Protein AF-A0A7C1G9Q5-F1 (afdb_monomer_lite)

Foldseek 3Di:
DWFQDLVGTDDDQVVVQVCCCVPVVDGDDLVNLQVVPKQQLVVVLVVLVVVCVVLVVPPPRDPVSVVVSVSSNVSSVVCCVVPNRIHGSVVRPPD

Structure (mmCIF, N/CA/C/O backbone):
data_AF-A0A7C1G9Q5-F1
#
_entry.id   AF-A0A7C1G9Q5-F1
#
loop_
_atom_site.group_PDB
_atom_site.id
_atom_site.type_symbol
_atom_site.label_atom_id
_atom_site.label_alt_id
_atom_site.label_comp_id
_atom_site.label_asym_id
_atom_site.label_entity_id
_atom_site.label_seq_id
_atom_site.pdbx_PDB_ins_code
_atom_site.Cartn_x
_atom_site.Cartn_y
_atom_site.Cartn_z
_atom_site.occupancy
_atom_site.B_iso_or_equiv
_atom_site.auth_seq_id
_atom_site.auth_comp_id
_atom_site.auth_asym_id
_atom_site.auth_atom_id
_atom_site.pdbx_PDB_model_num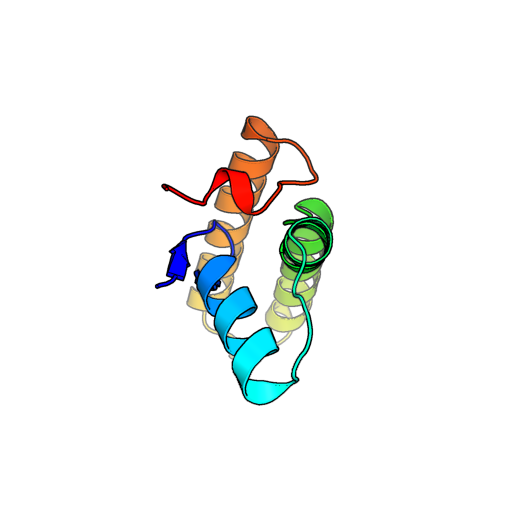
ATOM 1 N N . GLN A 1 1 ? -19.339 3.844 -0.264 1.00 74.62 1 GLN A N 1
ATOM 2 C CA . GLN A 1 1 ? -18.411 4.872 -0.804 1.00 74.62 1 GLN A CA 1
ATOM 3 C C . GLN A 1 1 ? -16.993 4.298 -0.791 1.00 74.62 1 GLN A C 1
ATOM 5 O O . GLN A 1 1 ? -16.782 3.272 -0.164 1.00 74.62 1 GLN A O 1
ATOM 10 N N . ALA A 1 2 ? -16.022 4.887 -1.494 1.00 88.81 2 ALA A N 1
ATOM 11 C CA . ALA A 1 2 ? -14.655 4.354 -1.520 1.00 88.81 2 ALA A CA 1
ATOM 12 C C . ALA A 1 2 ? -13.625 5.440 -1.204 1.00 88.81 2 ALA A C 1
ATOM 14 O O . ALA A 1 2 ? -13.770 6.581 -1.639 1.00 88.81 2 ALA A O 1
ATOM 15 N N . ILE A 1 3 ? -12.584 5.063 -0.466 1.00 92.25 3 ILE A N 1
ATOM 16 C CA . ILE A 1 3 ? -11.449 5.917 -0.127 1.00 92.25 3 ILE A CA 1
ATOM 17 C C . ILE A 1 3 ? -10.380 5.717 -1.195 1.00 92.25 3 ILE A C 1
ATOM 19 O O . ILE A 1 3 ? -9.933 4.593 -1.437 1.00 92.25 3 ILE A O 1
ATOM 23 N N . GLU A 1 4 ? -9.970 6.803 -1.844 1.00 92.56 4 GLU A N 1
ATOM 24 C CA . GLU A 1 4 ? -8.845 6.782 -2.775 1.00 92.56 4 GLU A CA 1
ATOM 25 C C . GLU A 1 4 ? -7.523 6.747 -2.005 1.00 92.56 4 GLU A C 1
ATOM 27 O O . GLU A 1 4 ? -7.266 7.586 -1.142 1.00 92.56 4 GLU A O 1
ATOM 32 N N . THR A 1 5 ? -6.657 5.795 -2.344 1.00 92.19 5 THR A N 1
ATOM 33 C CA . THR A 1 5 ? -5.302 5.690 -1.797 1.00 92.19 5 THR A CA 1
ATOM 34 C C . THR A 1 5 ? -4.271 5.629 -2.929 1.00 92.19 5 THR A C 1
ATOM 36 O O . THR A 1 5 ? -4.613 5.295 -4.068 1.00 92.19 5 THR A O 1
ATOM 39 N N . PRO A 1 6 ? -2.973 5.844 -2.644 1.00 89.31 6 PRO A N 1
ATOM 40 C CA . PRO A 1 6 ? -1.911 5.712 -3.648 1.00 89.31 6 PRO A CA 1
ATOM 41 C C . PRO A 1 6 ? -1.795 4.327 -4.311 1.00 89.31 6 PRO A C 1
ATOM 43 O O . PRO A 1 6 ? -1.141 4.203 -5.352 1.00 89.31 6 PRO A O 1
ATOM 46 N N . VAL A 1 7 ? -2.417 3.296 -3.723 1.00 90.00 7 VAL A N 1
ATOM 47 C CA . VAL A 1 7 ? -2.433 1.908 -4.221 1.00 90.00 7 VAL A CA 1
ATOM 48 C C . VAL A 1 7 ? -3.801 1.468 -4.758 1.00 90.00 7 VAL A C 1
ATOM 50 O O . VAL A 1 7 ? -3.977 0.293 -5.071 1.00 90.00 7 VAL A O 1
ATOM 53 N N . GLY A 1 8 ? -4.754 2.394 -4.903 1.00 91.12 8 GLY A N 1
ATOM 54 C CA . GLY A 1 8 ? -6.106 2.128 -5.400 1.00 91.12 8 GLY A CA 1
ATOM 55 C C . GLY A 1 8 ? -7.191 2.468 -4.381 1.00 91.12 8 GLY A C 1
ATOM 56 O O . GLY A 1 8 ? -6.935 3.134 -3.379 1.00 91.12 8 GLY A O 1
ATOM 57 N N . TYR A 1 9 ? -8.413 2.018 -4.645 1.00 94.62 9 TYR A N 1
ATOM 58 C CA . TYR A 1 9 ? -9.559 2.285 -3.780 1.00 94.62 9 TYR A CA 1
ATOM 59 C C . TYR A 1 9 ? -9.709 1.221 -2.692 1.00 94.62 9 TYR A C 1
ATOM 61 O O . TYR A 1 9 ? -9.577 0.027 -2.964 1.00 94.62 9 TYR A O 1
ATOM 69 N N . ILE A 1 10 ? -10.028 1.656 -1.475 1.00 94.62 10 ILE A N 1
ATOM 70 C CA . ILE A 1 10 ? -10.398 0.787 -0.351 1.00 94.62 10 ILE A CA 1
ATOM 71 C C . ILE A 1 10 ? -11.816 1.143 0.134 1.00 94.62 10 ILE A C 1
ATOM 73 O O . ILE A 1 10 ? -12.241 2.289 -0.036 1.00 94.62 10 ILE A O 1
ATOM 77 N N . PRO A 1 11 ? -12.582 0.190 0.694 1.00 94.06 11 PRO A N 1
ATOM 78 C CA . PRO A 1 11 ? -13.879 0.490 1.304 1.00 94.06 11 PRO A CA 1
ATOM 79 C C . PRO A 1 11 ? -13.711 1.389 2.535 1.00 94.06 11 PRO A C 1
ATOM 81 O O . PRO A 1 11 ? -12.665 1.352 3.178 1.00 94.06 11 PRO A O 1
ATOM 84 N N . THR A 1 12 ? -14.742 2.159 2.883 1.00 94.06 12 THR A N 1
ATOM 85 C CA . THR A 1 12 ? -14.778 2.895 4.158 1.00 94.06 12 THR A CA 1
ATOM 86 C C . THR A 1 12 ? -14.951 1.933 5.337 1.00 94.06 12 THR A C 1
ATOM 88 O O . THR A 1 12 ? -15.428 0.801 5.182 1.00 94.06 12 THR A O 1
ATOM 91 N N . TYR A 1 13 ? -14.588 2.390 6.538 1.00 95.06 13 TYR A N 1
ATOM 92 C CA . TYR A 1 13 ? -14.826 1.624 7.761 1.00 95.06 13 TYR A CA 1
ATOM 93 C C . TYR A 1 13 ? -16.320 1.347 7.970 1.00 95.06 13 TYR A C 1
ATOM 95 O O . TYR A 1 13 ? -16.699 0.224 8.299 1.00 95.06 13 TYR A O 1
ATOM 103 N N . GLU A 1 14 ? -17.181 2.338 7.740 1.00 93.56 14 GLU A N 1
ATOM 104 C CA . GLU A 1 14 ? -18.618 2.211 7.977 1.00 93.56 14 GLU A CA 1
ATOM 105 C C . GLU A 1 14 ? -19.286 1.240 7.015 1.00 93.56 14 GLU A C 1
ATOM 107 O O . GLU A 1 14 ? -20.105 0.441 7.468 1.00 93.56 14 GLU A O 1
ATOM 112 N N . ASP A 1 15 ? -18.888 1.236 5.738 1.00 93.81 15 ASP A N 1
ATOM 113 C CA . ASP A 1 15 ? -19.405 0.272 4.764 1.00 93.81 15 ASP A CA 1
ATOM 114 C C . ASP A 1 15 ? -19.098 -1.159 5.236 1.00 93.81 15 ASP A C 1
ATOM 116 O O . ASP A 1 15 ? -19.965 -2.035 5.226 1.00 93.81 15 ASP A O 1
ATOM 120 N N . LEU A 1 16 ? -17.875 -1.405 5.719 1.00 94.19 16 LEU A N 1
ATOM 121 C CA . LEU A 1 16 ? -17.501 -2.716 6.249 1.00 94.19 16 LEU A CA 1
ATOM 122 C C . LEU A 1 16 ? -18.211 -3.041 7.559 1.00 94.19 16 LEU A C 1
ATOM 124 O O . LEU A 1 16 ? -18.655 -4.174 7.736 1.00 94.19 16 LEU A O 1
ATOM 128 N N . ARG A 1 17 ? -18.360 -2.069 8.459 1.00 95.50 17 ARG A N 1
ATOM 129 C CA . ARG A 1 17 ? -19.075 -2.256 9.723 1.00 95.50 17 ARG A CA 1
ATOM 130 C C . ARG A 1 17 ? -20.519 -2.680 9.494 1.00 95.50 17 ARG A C 1
ATOM 132 O O . ARG A 1 17 ? -20.984 -3.618 10.138 1.00 95.50 17 ARG A O 1
ATOM 139 N N . GLU A 1 18 ? -21.208 -2.034 8.561 1.00 95.44 18 GLU A N 1
ATOM 140 C CA . GLU A 1 18 ? 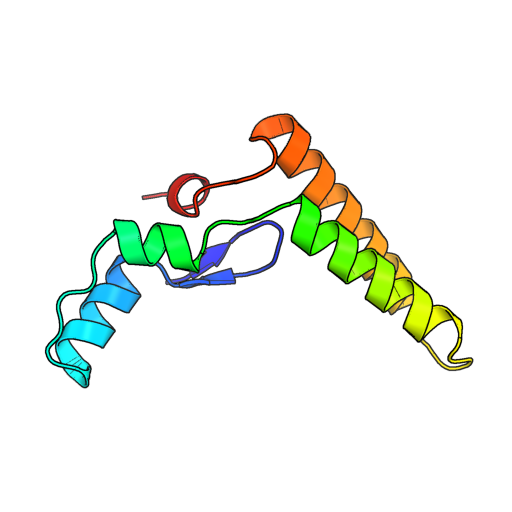-22.583 -2.377 8.201 1.00 95.44 18 GLU A CA 1
ATOM 141 C C . GLU A 1 18 ? -22.681 -3.764 7.563 1.00 95.44 18 GLU A C 1
ATOM 143 O O . GLU A 1 18 ? -23.538 -4.558 7.953 1.00 95.44 18 GLU A O 1
ATOM 148 N N . ILE A 1 19 ? -21.778 -4.098 6.636 1.00 95.38 19 ILE A N 1
ATOM 149 C CA . ILE A 1 19 ? -21.763 -5.412 5.977 1.00 95.38 19 ILE A CA 1
ATOM 150 C C . ILE A 1 19 ? -21.480 -6.532 6.986 1.00 95.38 19 ILE A C 1
ATOM 152 O O . ILE A 1 19 ? -22.166 -7.552 6.978 1.00 95.38 19 ILE A O 1
ATOM 156 N N . PHE A 1 20 ? -20.507 -6.357 7.883 1.0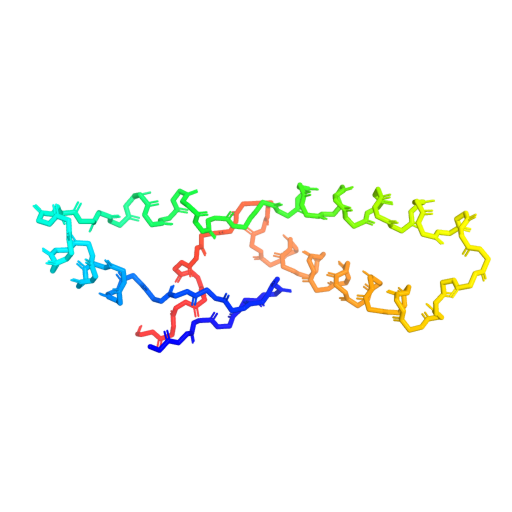0 96.50 20 PHE A N 1
ATOM 157 C CA . PHE A 1 20 ? -20.180 -7.359 8.902 1.00 96.50 20 PHE A CA 1
ATOM 158 C C . PHE A 1 20 ? -21.331 -7.574 9.887 1.00 96.50 20 PHE A C 1
ATOM 160 O O . PHE A 1 20 ? -21.636 -8.718 10.229 1.00 96.50 20 PHE A O 1
ATOM 167 N N . ALA A 1 21 ? -22.000 -6.500 10.307 1.00 96.94 21 ALA A N 1
ATOM 168 C CA . ALA A 1 21 ? -23.165 -6.609 11.173 1.00 96.94 21 ALA A CA 1
ATOM 169 C C . ALA A 1 21 ? -24.326 -7.324 10.461 1.00 96.94 21 ALA A C 1
ATOM 171 O O . ALA A 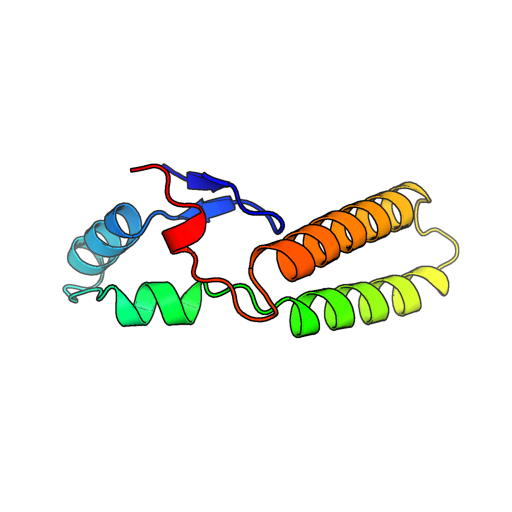1 21 ? -24.926 -8.231 11.035 1.00 96.94 21 ALA A O 1
ATOM 172 N N . ARG A 1 22 ? -24.610 -6.959 9.204 1.00 97.31 22 ARG A N 1
ATOM 173 C CA . ARG A 1 22 ? -25.743 -7.490 8.433 1.00 97.31 22 ARG A CA 1
ATOM 174 C C . ARG A 1 22 ? -25.554 -8.945 8.008 1.00 97.31 22 ARG A C 1
ATOM 176 O O . ARG A 1 22 ? -26.470 -9.741 8.166 1.00 97.31 22 ARG A O 1
ATOM 183 N N . GLU A 1 23 ? -24.389 -9.282 7.462 1.00 97.69 23 GLU A N 1
ATOM 184 C CA . GLU A 1 23 ? -24.145 -10.591 6.838 1.00 97.69 23 GLU A CA 1
ATOM 185 C C . GLU A 1 23 ? -23.562 -11.614 7.816 1.00 97.69 23 GLU A C 1
ATOM 187 O O . GLU A 1 23 ? -23.801 -12.812 7.685 1.00 97.69 23 GLU A O 1
ATOM 192 N N . LEU A 1 24 ? -22.768 -11.160 8.792 1.00 96.06 24 LEU A N 1
ATOM 193 C CA . LEU A 1 24 ? -22.038 -12.046 9.703 1.00 96.06 24 LEU A CA 1
ATOM 194 C C . LEU A 1 24 ? -22.522 -11.954 11.151 1.00 96.06 24 LEU A C 1
ATOM 196 O O . LEU A 1 24 ? -22.069 -12.752 11.973 1.00 96.06 24 LEU A O 1
ATOM 200 N N . GLY A 1 25 ? -23.387 -10.990 11.486 1.00 96.06 25 GLY A N 1
ATOM 201 C CA . GLY A 1 25 ? -23.806 -10.734 12.866 1.00 96.06 25 GLY A CA 1
ATOM 202 C C . GLY A 1 25 ? -22.633 -10.388 13.788 1.00 96.06 25 GLY A C 1
ATOM 203 O O . GLY A 1 25 ? -22.677 -10.697 14.978 1.00 96.06 25 GLY A O 1
ATOM 204 N N . LYS A 1 26 ? -21.547 -9.820 13.243 1.00 95.06 26 LYS A N 1
ATOM 205 C CA . LYS A 1 26 ? -20.302 -9.540 13.973 1.00 95.06 26 LYS A CA 1
ATOM 206 C C . LYS A 1 26 ? -20.026 -8.050 14.044 1.00 95.06 26 LYS A C 1
ATOM 208 O O . LYS A 1 26 ? -20.207 -7.324 13.072 1.00 95.06 26 LYS A O 1
ATOM 213 N N . GLU A 1 27 ? -19.501 -7.625 15.186 1.00 94.94 27 GLU A N 1
ATOM 214 C CA . GLU A 1 27 ? -18.905 -6.302 15.324 1.00 94.94 27 GLU A CA 1
ATOM 215 C C . GLU A 1 27 ? -17.614 -6.227 14.496 1.00 94.94 27 GLU A C 1
ATOM 217 O O . GLU A 1 27 ? -16.748 -7.104 14.580 1.00 94.94 27 GLU A O 1
ATOM 222 N N . PHE A 1 28 ? -17.484 -5.166 13.704 1.00 96.56 28 PHE A N 1
ATOM 223 C CA . PHE A 1 28 ? -16.264 -4.842 12.978 1.00 96.56 28 PHE A CA 1
ATOM 224 C C . PHE A 1 28 ? -15.605 -3.643 13.644 1.00 96.56 28 PHE A C 1
ATOM 226 O O . PHE A 1 28 ? -16.189 -2.565 13.684 1.00 96.56 28 PHE A O 1
ATOM 233 N N . LYS A 1 29 ? -14.409 -3.853 14.189 1.00 96.62 29 LYS A N 1
ATOM 234 C CA . LYS A 1 29 ? -13.695 -2.854 14.982 1.00 96.62 29 LYS A CA 1
ATOM 235 C C . LYS A 1 29 ? -12.712 -2.050 14.128 1.00 96.62 29 LYS A C 1
ATOM 237 O O . LYS A 1 29 ? -12.165 -2.559 13.147 1.00 96.62 29 LYS A O 1
ATOM 242 N N . GLU A 1 30 ? -12.458 -0.808 14.527 1.00 95.56 30 GLU A N 1
ATOM 243 C CA . GLU A 1 30 ? -11.540 0.104 13.828 1.00 95.56 30 GLU A CA 1
ATOM 244 C C . GLU A 1 30 ? -10.093 -0.406 13.799 1.00 95.56 30 GLU A C 1
ATOM 246 O O . GLU A 1 30 ? -9.405 -0.244 12.795 1.00 95.56 30 GLU A O 1
ATOM 251 N N . ASP A 1 31 ? -9.638 -1.086 14.854 1.00 96.38 31 ASP A N 1
ATOM 252 C CA . ASP A 1 31 ? -8.303 -1.692 14.923 1.00 96.38 31 ASP A CA 1
ATOM 253 C C . ASP A 1 31 ? -8.123 -2.804 13.875 1.00 96.38 31 ASP A C 1
ATOM 255 O O . ASP A 1 31 ? -7.066 -2.929 13.248 1.00 96.38 31 ASP A O 1
ATOM 259 N N . LEU A 1 32 ? -9.174 -3.595 13.638 1.00 96.50 32 LEU A N 1
ATOM 260 C CA . LEU A 1 32 ? -9.202 -4.603 12.586 1.00 96.50 32 LEU A CA 1
ATOM 261 C C . LEU A 1 32 ? -9.172 -3.948 11.202 1.00 96.50 32 LEU A C 1
ATOM 263 O O . LEU A 1 32 ? -8.392 -4.380 10.348 1.00 96.50 32 LEU A O 1
ATOM 267 N N . TYR A 1 33 ? -9.964 -2.896 10.993 1.00 96.06 33 TYR A N 1
ATOM 268 C CA . TYR A 1 33 ? -9.940 -2.117 9.757 1.00 96.06 33 TYR A CA 1
ATOM 269 C C . TYR A 1 33 ? -8.545 -1.543 9.479 1.00 96.06 33 TYR A C 1
ATOM 271 O O . TYR A 1 33 ? -7.960 -1.798 8.423 1.00 96.06 33 TYR A O 1
ATOM 279 N N . GLU A 1 34 ? -7.953 -0.854 10.454 1.00 95.94 34 GLU A N 1
ATOM 280 C CA . GLU A 1 34 ? -6.608 -0.300 10.340 1.00 95.94 34 GLU A CA 1
ATOM 281 C C . GLU A 1 34 ? -5.585 -1.388 10.012 1.00 95.94 34 GLU A C 1
ATOM 283 O O . GLU A 1 34 ? -4.797 -1.245 9.074 1.00 95.94 34 GLU A O 1
ATOM 288 N N . LYS A 1 35 ? -5.630 -2.525 10.710 1.00 95.88 35 LYS A N 1
ATOM 289 C CA . LYS A 1 35 ? -4.722 -3.652 10.469 1.00 95.88 35 LYS A CA 1
ATOM 290 C C . LYS A 1 35 ? -4.842 -4.221 9.052 1.00 95.88 35 LYS A C 1
ATOM 292 O O . LYS A 1 35 ? -3.810 -4.568 8.462 1.00 95.88 35 LYS A O 1
ATOM 297 N N . MET A 1 36 ? -6.066 -4.331 8.528 1.00 94.81 36 MET A N 1
ATOM 298 C CA . MET A 1 36 ? -6.355 -4.861 7.190 1.00 94.81 36 MET A CA 1
ATOM 299 C C . MET A 1 36 ? -5.893 -3.915 6.081 1.00 94.81 36 MET A C 1
ATOM 301 O O . MET A 1 36 ? -5.286 -4.373 5.114 1.00 94.81 36 MET A O 1
ATOM 305 N N . PHE A 1 37 ? -6.130 -2.611 6.237 1.00 95.56 37 PHE A N 1
ATOM 306 C CA . PHE A 1 37 ? -5.907 -1.624 5.176 1.00 95.56 37 PHE A CA 1
ATOM 307 C C . PHE A 1 37 ? -4.664 -0.744 5.377 1.00 95.56 37 PHE A C 1
ATOM 309 O O . PHE A 1 37 ? -4.414 0.154 4.576 1.00 95.56 37 PHE A O 1
ATOM 316 N N . THR A 1 38 ? -3.832 -1.015 6.391 1.00 95.94 38 THR A N 1
ATOM 317 C CA . THR A 1 38 ? -2.525 -0.351 6.547 1.00 95.94 38 THR A CA 1
ATOM 318 C C . THR A 1 38 ? -1.661 -0.555 5.301 1.00 95.94 38 THR A C 1
ATOM 320 O O . THR A 1 38 ? -1.279 -1.683 4.958 1.00 95.94 38 THR A O 1
ATOM 323 N N . ILE A 1 39 ? -1.249 0.553 4.688 1.00 95.88 39 ILE A N 1
ATOM 324 C CA . ILE A 1 39 ? -0.332 0.557 3.552 1.00 95.88 39 ILE A CA 1
ATOM 325 C C . ILE A 1 39 ? 1.095 0.407 4.077 1.00 95.88 39 ILE A C 1
ATOM 327 O O . ILE A 1 39 ? 1.613 1.266 4.789 1.00 95.88 39 ILE A O 1
ATOM 331 N N . ARG A 1 40 ? 1.739 -0.708 3.721 1.00 96.50 40 ARG A N 1
ATOM 332 C CA . ARG A 1 40 ? 3.142 -0.999 4.053 1.00 96.50 40 ARG A CA 1
ATOM 333 C C . ARG A 1 40 ? 4.006 -0.697 2.837 1.00 96.50 40 ARG A C 1
ATOM 335 O O . ARG A 1 40 ? 4.172 -1.564 1.981 1.00 96.50 40 ARG A O 1
ATOM 342 N N . VAL A 1 41 ? 4.532 0.524 2.763 1.00 96.06 41 VAL A N 1
ATOM 343 C CA . VAL A 1 41 ? 5.210 1.066 1.573 1.00 96.06 41 VAL A CA 1
ATOM 344 C C . VAL A 1 41 ? 6.297 0.123 1.063 1.00 96.06 41 VAL A C 1
ATOM 346 O O . VAL A 1 41 ? 6.261 -0.275 -0.099 1.00 96.06 41 VAL A O 1
ATOM 349 N N . LYS A 1 42 ? 7.200 -0.314 1.948 1.00 96.25 42 LYS A N 1
ATOM 350 C CA . LYS A 1 42 ? 8.290 -1.234 1.599 1.00 96.25 42 LYS A CA 1
ATOM 351 C C . LYS A 1 42 ? 7.789 -2.509 0.916 1.00 96.25 42 LYS A C 1
ATOM 353 O O . LYS A 1 42 ? 8.298 -2.882 -0.132 1.00 96.25 42 LYS A O 1
ATOM 358 N N . GLY A 1 43 ? 6.743 -3.134 1.460 1.00 96.56 43 GLY A N 1
ATOM 359 C CA . GLY A 1 43 ? 6.181 -4.362 0.890 1.00 96.56 43 GLY A CA 1
ATOM 360 C C . GLY A 1 43 ? 5.538 -4.150 -0.485 1.00 96.56 43 GLY A C 1
ATOM 361 O O . GLY A 1 43 ? 5.607 -5.031 -1.342 1.00 96.56 43 GLY A O 1
ATOM 362 N N . PHE A 1 44 ? 4.942 -2.978 -0.726 1.00 96.44 44 PHE A N 1
ATOM 363 C CA . PHE A 1 44 ? 4.432 -2.622 -2.051 1.00 96.44 44 P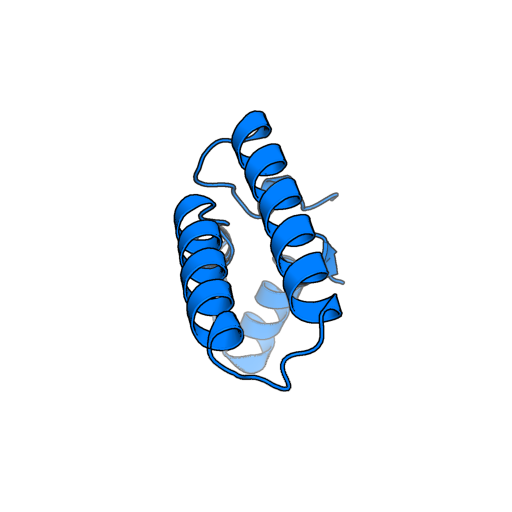HE A CA 1
ATOM 364 C C . PHE A 1 44 ? 5.562 -2.363 -3.053 1.00 96.44 44 PHE A C 1
ATOM 366 O O . PHE A 1 44 ? 5.487 -2.865 -4.172 1.00 96.44 44 PHE A O 1
ATOM 373 N N . LEU A 1 45 ? 6.620 -1.650 -2.654 1.00 96.94 45 LEU A N 1
ATOM 374 C CA . LEU A 1 45 ? 7.791 -1.406 -3.501 1.00 96.94 45 LEU A CA 1
ATOM 375 C C . LEU A 1 45 ? 8.482 -2.717 -3.901 1.00 96.94 45 LEU A C 1
ATOM 377 O O . LEU A 1 45 ? 8.705 -2.952 -5.085 1.00 96.94 45 LEU A O 1
ATOM 381 N N . GLU A 1 46 ? 8.713 -3.620 -2.945 1.00 97.94 46 GLU A N 1
ATOM 382 C CA . GLU A 1 46 ? 9.263 -4.957 -3.212 1.00 97.94 46 GLU A CA 1
ATOM 383 C C . GLU A 1 46 ? 8.362 -5.770 -4.156 1.00 97.94 46 GLU A C 1
ATOM 385 O O . GLU A 1 46 ? 8.842 -6.527 -5.000 1.00 97.94 46 GLU A O 1
ATOM 390 N N . LYS A 1 47 ? 7.032 -5.640 -4.036 1.00 96.75 47 LYS A N 1
ATOM 391 C CA . LYS A 1 47 ? 6.086 -6.302 -4.946 1.00 96.75 47 LYS A CA 1
ATOM 392 C C . LYS A 1 47 ? 6.204 -5.759 -6.370 1.00 96.75 47 LYS A C 1
ATOM 394 O O . LYS A 1 47 ? 6.204 -6.562 -7.302 1.00 96.75 47 LYS A O 1
ATOM 399 N N . ILE A 1 48 ? 6.299 -4.439 -6.526 1.00 96.94 48 ILE A N 1
ATOM 400 C CA . ILE A 1 48 ? 6.474 -3.792 -7.832 1.00 96.94 48 ILE A CA 1
ATOM 401 C C . ILE A 1 48 ? 7.796 -4.231 -8.456 1.00 96.94 48 ILE A C 1
ATOM 403 O O . ILE A 1 48 ? 7.800 -4.677 -9.596 1.00 96.94 48 ILE A O 1
ATOM 407 N N . GLU A 1 49 ? 8.896 -4.198 -7.705 1.00 97.75 49 GLU A N 1
ATOM 408 C CA . GLU A 1 49 ? 10.212 -4.618 -8.193 1.00 97.75 49 GLU A CA 1
ATOM 409 C C . GLU A 1 49 ? 10.196 -6.064 -8.708 1.00 97.75 49 GLU A C 1
ATOM 411 O O . GLU A 1 49 ? 10.629 -6.335 -9.832 1.00 97.75 49 GLU A O 1
ATOM 416 N N . ARG A 1 50 ? 9.627 -6.997 -7.928 1.00 98.12 50 ARG A N 1
ATOM 417 C CA . ARG A 1 50 ? 9.489 -8.396 -8.360 1.00 98.12 50 ARG A CA 1
ATOM 418 C C . ARG A 1 50 ? 8.650 -8.528 -9.626 1.00 98.12 50 ARG A C 1
ATOM 420 O O . ARG A 1 50 ? 9.024 -9.293 -10.510 1.00 98.12 50 ARG A O 1
ATOM 427 N N . ALA A 1 51 ? 7.524 -7.818 -9.708 1.00 97.25 51 ALA A N 1
ATOM 428 C CA . ALA A 1 51 ? 6.660 -7.859 -10.883 1.00 97.25 51 ALA A CA 1
ATOM 429 C C . ALA A 1 51 ? 7.400 -7.326 -12.117 1.00 97.25 51 ALA A C 1
ATOM 431 O O . ALA A 1 51 ? 7.501 -8.033 -13.114 1.00 97.25 51 ALA A O 1
ATOM 432 N N . THR A 1 52 ? 8.002 -6.141 -12.026 1.00 97.00 52 THR A N 1
ATOM 433 C CA . THR A 1 52 ? 8.790 -5.532 -13.106 1.00 97.00 52 THR A CA 1
ATOM 434 C C . THR A 1 52 ? 9.882 -6.475 -13.607 1.00 97.00 52 THR A C 1
ATOM 436 O O . THR A 1 52 ? 10.005 -6.662 -14.814 1.00 97.00 52 THR A O 1
ATOM 439 N N . LYS A 1 53 ? 10.609 -7.148 -12.704 1.00 97.50 53 LYS A N 1
ATOM 440 C CA . LYS A 1 53 ? 11.651 -8.119 -13.073 1.00 97.50 53 LYS A CA 1
ATOM 441 C C . LYS A 1 53 ? 11.111 -9.338 -13.829 1.00 97.50 53 LYS A C 1
ATOM 443 O O . LYS A 1 53 ? 11.773 -9.822 -14.739 1.00 97.50 53 LYS A O 1
ATOM 448 N N . ILE A 1 54 ? 9.943 -9.858 -13.450 1.00 97.75 54 ILE A N 1
ATOM 449 C CA . ILE A 1 54 ? 9.324 -11.001 -14.143 1.00 97.75 54 ILE A CA 1
ATOM 450 C C . ILE A 1 54 ? 8.864 -10.574 -15.537 1.00 97.75 54 ILE A C 1
ATOM 452 O O . ILE A 1 54 ? 9.174 -11.219 -16.531 1.00 97.75 54 ILE A O 1
ATOM 456 N N . TYR A 1 55 ? 8.148 -9.459 -15.628 1.00 97.31 55 TYR A N 1
ATOM 457 C CA . TYR A 1 55 ? 7.588 -9.011 -16.898 1.00 97.31 55 TYR A CA 1
ATOM 458 C C . TYR A 1 55 ? 8.654 -8.478 -17.866 1.00 97.31 55 TYR A C 1
ATOM 460 O O . TYR A 1 55 ? 8.456 -8.552 -19.076 1.00 97.31 55 TYR A O 1
ATOM 468 N N . SER A 1 56 ? 9.823 -8.037 -17.383 1.00 96.00 56 SER A N 1
ATOM 469 C CA . SER A 1 56 ? 10.954 -7.675 -18.253 1.00 96.00 56 SER A CA 1
ATOM 470 C C . SER A 1 56 ? 11.570 -8.858 -18.999 1.00 96.00 56 SER A C 1
ATOM 472 O O . SER A 1 56 ? 12.278 -8.644 -19.976 1.00 96.00 56 SER A O 1
ATOM 474 N N . THR A 1 57 ? 11.327 -10.099 -18.560 1.00 97.62 57 THR A N 1
ATOM 475 C CA . THR A 1 57 ? 11.799 -11.297 -19.274 1.00 97.62 57 THR A CA 1
ATOM 476 C C . THR A 1 57 ? 10.798 -11.809 -20.308 1.00 97.62 57 THR A C 1
ATOM 478 O O . THR A 1 57 ? 11.098 -12.775 -21.002 1.00 97.62 57 THR A O 1
ATOM 481 N N . ILE A 1 58 ? 9.604 -11.212 -20.396 1.00 97.50 58 ILE A N 1
ATOM 482 C CA . ILE A 1 58 ? 8.548 -11.611 -21.330 1.00 97.50 58 ILE A CA 1
ATOM 483 C C . ILE A 1 58 ? 8.590 -10.643 -22.527 1.00 97.50 58 ILE A C 1
ATOM 485 O O . ILE A 1 58 ? 8.308 -9.459 -22.333 1.00 97.50 58 ILE A O 1
ATOM 489 N N . PRO A 1 59 ? 8.938 -11.112 -23.745 1.00 93.31 59 PRO A N 1
ATOM 490 C CA . PRO A 1 59 ? 9.164 -10.240 -24.904 1.00 93.31 59 PRO A CA 1
ATOM 491 C C . PRO A 1 59 ? 7.968 -9.363 -25.290 1.00 93.31 59 PRO A C 1
ATOM 493 O O . PRO A 1 59 ? 8.154 -8.210 -25.667 1.00 93.31 59 PRO A O 1
ATOM 496 N N . ASP A 1 60 ? 6.751 -9.886 -25.143 1.00 96.00 60 ASP A N 1
ATOM 497 C CA . ASP A 1 60 ? 5.520 -9.208 -25.566 1.00 96.00 60 ASP A CA 1
ATOM 498 C C . ASP A 1 60 ? 4.890 -8.340 -24.464 1.00 96.00 60 ASP A C 1
ATOM 500 O O . ASP A 1 60 ? 3.752 -7.886 -24.599 1.00 96.00 60 ASP A O 1
ATOM 504 N N . THR A 1 61 ? 5.595 -8.100 -23.349 1.00 96.81 61 THR A N 1
ATOM 505 C CA . THR A 1 61 ? 5.086 -7.207 -22.302 1.00 96.81 61 THR A CA 1
ATOM 506 C C . THR A 1 61 ? 4.936 -5.786 -22.854 1.00 96.81 61 THR A C 1
ATOM 508 O O . THR A 1 61 ? 5.926 -5.187 -23.285 1.00 96.81 61 THR A O 1
ATOM 511 N N . PRO A 1 62 ? 3.737 -5.181 -22.776 1.00 97.75 62 PRO A N 1
ATOM 512 C CA . PRO A 1 62 ? 3.533 -3.814 -23.234 1.00 97.75 62 PRO A CA 1
ATOM 513 C C . PRO A 1 62 ? 4.394 -2.816 -22.460 1.00 97.75 62 PRO A C 1
ATOM 515 O O . PRO A 1 62 ? 4.477 -2.869 -21.233 1.00 97.75 62 PRO A O 1
ATOM 518 N N . ARG A 1 63 ? 4.958 -1.823 -23.156 1.00 96.12 63 ARG A N 1
ATOM 519 C CA . ARG A 1 63 ? 5.704 -0.720 -22.522 1.00 96.12 63 ARG A CA 1
ATOM 520 C C . ARG A 1 63 ? 4.889 -0.002 -21.438 1.00 96.12 63 ARG A C 1
ATOM 522 O O . ARG A 1 63 ? 5.436 0.361 -20.399 1.00 96.12 63 ARG A O 1
ATOM 529 N N . GLU A 1 64 ? 3.584 0.140 -21.664 1.00 97.69 64 GLU A N 1
ATOM 530 C CA . GLU A 1 64 ? 2.640 0.765 -20.732 1.00 97.69 64 GLU A CA 1
ATOM 531 C C . GLU A 1 64 ? 2.678 0.127 -19.335 1.00 97.69 64 GLU A C 1
ATOM 533 O O . GLU A 1 64 ? 2.584 0.832 -18.331 1.00 97.69 64 GLU A O 1
ATOM 538 N N . PHE A 1 65 ? 2.904 -1.188 -19.245 1.00 97.44 65 PHE A N 1
ATOM 539 C CA . PHE A 1 65 ? 3.042 -1.878 -17.964 1.00 97.44 65 PHE A CA 1
ATOM 540 C C . PHE A 1 65 ? 4.169 -1.272 -17.113 1.00 97.44 65 PHE A C 1
ATOM 542 O O . PHE A 1 65 ? 3.961 -0.952 -15.941 1.00 97.44 65 PHE A O 1
ATOM 549 N N . PHE A 1 66 ? 5.351 -1.069 -17.700 1.00 97.12 66 PHE A N 1
ATOM 550 C CA . PHE A 1 66 ? 6.507 -0.526 -16.982 1.00 97.12 66 PHE A CA 1
ATOM 551 C C . PHE A 1 66 ? 6.302 0.939 -16.596 1.00 97.12 66 PHE A C 1
ATOM 553 O O . PHE A 1 66 ? 6.692 1.348 -15.504 1.00 97.12 66 PHE A O 1
ATOM 560 N N . GLU A 1 67 ? 5.631 1.716 -17.447 1.00 97.44 67 GLU A N 1
ATOM 561 C CA . GLU A 1 67 ? 5.280 3.107 -17.147 1.00 97.44 67 GLU A CA 1
ATOM 562 C C . GLU A 1 67 ? 4.294 3.203 -15.974 1.00 97.44 67 GLU A C 1
ATOM 564 O O . GLU A 1 67 ? 4.431 4.072 -15.111 1.00 97.44 67 GLU A O 1
ATOM 569 N N . ILE A 1 68 ? 3.321 2.290 -15.892 1.00 96.19 68 ILE A N 1
ATOM 570 C CA . ILE A 1 68 ? 2.401 2.203 -14.752 1.00 96.19 68 ILE A CA 1
ATOM 571 C C . ILE A 1 68 ? 3.153 1.800 -13.476 1.00 96.19 68 ILE A C 1
ATOM 573 O O . ILE A 1 68 ? 2.907 2.391 -12.421 1.00 96.19 68 ILE A O 1
ATOM 577 N N . MET A 1 69 ? 4.076 0.836 -13.553 1.00 96.44 69 MET A N 1
ATOM 578 C CA . MET A 1 69 ? 4.881 0.399 -12.403 1.00 96.44 69 MET A CA 1
ATOM 579 C C . MET A 1 69 ? 5.799 1.508 -11.873 1.00 96.44 69 MET A C 1
ATOM 581 O O . MET A 1 69 ? 5.907 1.686 -10.655 1.00 96.44 69 MET A O 1
ATOM 585 N N . ASP A 1 70 ? 6.411 2.300 -12.755 1.00 96.75 70 ASP A N 1
ATOM 586 C CA . ASP A 1 70 ? 7.204 3.461 -12.342 1.00 96.75 70 ASP A CA 1
ATOM 587 C C . ASP A 1 70 ? 6.321 4.532 -11.685 1.00 96.75 70 ASP A C 1
ATOM 589 O O . ASP A 1 70 ? 6.588 4.941 -10.555 1.00 96.75 70 ASP A O 1
ATOM 593 N N . LYS A 1 71 ? 5.184 4.895 -12.297 1.00 96.19 71 LYS A N 1
ATOM 594 C CA . LYS A 1 71 ? 4.219 5.834 -11.690 1.00 96.19 71 LYS A CA 1
ATOM 595 C C . LYS A 1 71 ? 3.757 5.369 -10.305 1.00 96.19 71 LYS A C 1
ATOM 597 O O . LYS A 1 71 ? 3.689 6.174 -9.375 1.00 96.19 71 LYS A O 1
ATOM 602 N N . GLN A 1 72 ? 3.463 4.078 -10.136 1.00 95.69 72 GLN A N 1
ATOM 603 C CA . GLN A 1 72 ? 3.123 3.497 -8.831 1.00 95.69 72 GLN A CA 1
ATOM 604 C C . GLN A 1 72 ? 4.268 3.637 -7.821 1.00 95.69 72 GLN A C 1
ATOM 606 O O . GLN A 1 72 ? 4.027 4.027 -6.677 1.00 95.69 72 GLN A O 1
ATOM 611 N N . THR A 1 73 ? 5.503 3.381 -8.251 1.00 96.75 73 THR A N 1
ATOM 612 C CA . THR A 1 73 ? 6.709 3.528 -7.427 1.00 96.75 73 THR A CA 1
ATOM 613 C C . THR A 1 73 ? 6.886 4.967 -6.948 1.00 96.75 73 THR A C 1
ATOM 615 O O . THR A 1 73 ? 7.117 5.186 -5.759 1.00 96.75 73 THR A O 1
ATOM 618 N N . GLN A 1 74 ? 6.716 5.957 -7.830 1.00 96.94 74 GLN A N 1
ATOM 619 C CA . GLN A 1 74 ? 6.826 7.371 -7.457 1.00 96.94 74 GLN A CA 1
ATOM 620 C C . GLN A 1 74 ? 5.754 7.783 -6.439 1.00 96.94 74 GLN A C 1
ATOM 622 O O . GLN A 1 74 ? 6.073 8.431 -5.441 1.00 96.94 74 GLN A O 1
ATOM 627 N N . ARG A 1 75 ? 4.497 7.349 -6.622 1.00 95.69 75 ARG A N 1
ATOM 628 C CA . ARG A 1 75 ? 3.412 7.615 -5.655 1.00 95.69 75 ARG A CA 1
ATOM 629 C C . ARG A 1 75 ? 3.705 7.027 -4.275 1.00 95.69 75 ARG A C 1
ATOM 631 O O . ARG A 1 75 ? 3.453 7.678 -3.266 1.00 95.69 75 ARG A O 1
ATOM 638 N N . LEU A 1 76 ? 4.253 5.813 -4.223 1.00 96.06 76 LEU A N 1
ATOM 639 C CA . LEU A 1 76 ? 4.614 5.148 -2.970 1.00 96.06 76 LEU A CA 1
ATOM 640 C C . LEU A 1 76 ? 5.798 5.817 -2.267 1.00 96.06 76 LEU A C 1
ATOM 642 O O . LEU A 1 76 ? 5.754 5.977 -1.052 1.00 96.06 76 LEU A O 1
ATOM 646 N N . LYS A 1 77 ? 6.820 6.251 -3.011 1.00 96.12 77 LYS A N 1
ATOM 647 C CA . LYS A 1 77 ? 7.951 7.010 -2.451 1.00 96.12 77 LYS A CA 1
ATOM 648 C C . LYS A 1 77 ? 7.517 8.371 -1.911 1.00 96.12 77 LYS A C 1
ATOM 650 O O . LYS A 1 77 ? 7.956 8.768 -0.836 1.00 96.12 77 LYS A O 1
ATOM 655 N N . ALA A 1 78 ? 6.623 9.064 -2.617 1.00 95.62 78 ALA A N 1
ATOM 656 C CA . ALA A 1 78 ? 6.031 10.305 -2.122 1.00 95.62 78 ALA A CA 1
ATOM 657 C C . ALA A 1 78 ? 5.240 10.065 -0.825 1.00 95.62 78 ALA A C 1
ATOM 659 O O . ALA A 1 78 ? 5.390 10.813 0.140 1.00 95.62 78 ALA A O 1
ATOM 660 N N . LEU A 1 79 ? 4.460 8.979 -0.768 1.00 94.44 79 LEU A N 1
ATOM 661 C CA . LEU A 1 79 ? 3.748 8.584 0.444 1.00 94.44 79 LEU A CA 1
ATOM 662 C C . LEU A 1 79 ? 4.710 8.283 1.606 1.00 94.44 79 LEU A C 1
ATOM 664 O O . LEU A 1 79 ? 4.458 8.716 2.729 1.00 94.44 79 LEU A O 1
ATOM 668 N N . GLU A 1 80 ? 5.818 7.587 1.337 1.00 94.88 80 GLU A N 1
ATOM 669 C CA . GLU A 1 80 ? 6.862 7.308 2.329 1.00 94.88 80 GLU A CA 1
ATOM 670 C C . GLU A 1 80 ? 7.461 8.586 2.907 1.00 94.88 80 GLU A C 1
ATOM 672 O O . GLU A 1 80 ? 7.607 8.707 4.120 1.00 94.88 80 GLU A O 1
ATOM 677 N N . ALA A 1 81 ? 7.773 9.552 2.042 1.00 95.19 81 ALA A N 1
ATOM 678 C CA . ALA A 1 81 ? 8.348 10.825 2.448 1.00 95.19 81 ALA A CA 1
ATOM 679 C C . ALA A 1 81 ? 7.389 11.635 3.336 1.00 95.19 81 ALA A C 1
ATOM 681 O O . ALA A 1 81 ? 7.834 12.322 4.252 1.00 95.19 81 ALA A O 1
ATOM 682 N N . MET A 1 82 ? 6.078 11.541 3.091 1.00 92.75 82 MET A N 1
ATOM 683 C CA . MET A 1 82 ? 5.062 12.279 3.849 1.00 92.75 82 MET A CA 1
ATOM 684 C C . MET A 1 82 ? 4.642 11.592 5.155 1.00 92.75 82 MET A C 1
ATOM 686 O O . MET A 1 82 ? 4.361 12.268 6.143 1.00 92.75 82 MET A O 1
ATOM 690 N N . HIS A 1 83 ? 4.546 10.260 5.163 1.00 92.50 83 HIS A N 1
ATOM 691 C CA . HIS A 1 83 ? 3.875 9.512 6.235 1.00 92.50 83 HIS A CA 1
ATOM 692 C C . HIS A 1 83 ? 4.677 8.320 6.778 1.00 92.50 83 HIS A C 1
ATOM 694 O O . HIS A 1 83 ? 4.228 7.653 7.712 1.00 92.50 83 HIS A O 1
ATOM 700 N N . GLY A 1 84 ? 5.866 8.052 6.237 1.00 93.75 84 GLY A N 1
ATOM 701 C CA . GLY A 1 84 ? 6.717 6.931 6.625 1.00 93.75 84 GLY A CA 1
ATOM 702 C C . GLY A 1 84 ? 6.290 5.592 6.015 1.00 93.75 84 GLY A C 1
ATOM 703 O O . GLY A 1 84 ? 5.479 5.509 5.096 1.00 93.75 84 GLY A O 1
ATOM 704 N N . GLN A 1 85 ? 6.861 4.500 6.531 1.00 93.75 85 GLN A N 1
ATOM 705 C CA . GLN A 1 85 ? 6.724 3.173 5.911 1.00 93.75 85 GLN A CA 1
ATOM 706 C C . GLN A 1 85 ? 5.393 2.453 6.166 1.00 93.75 85 GLN A C 1
ATOM 708 O O . GLN A 1 85 ? 5.058 1.516 5.435 1.00 93.75 85 GLN A O 1
ATOM 713 N N . LYS A 1 86 ? 4.655 2.826 7.215 1.00 95.81 86 LYS A N 1
ATOM 714 C CA . LYS A 1 86 ? 3.359 2.234 7.570 1.00 95.81 86 LYS A CA 1
ATOM 715 C C . LYS A 1 86 ? 2.338 3.352 7.684 1.00 95.81 86 LYS A C 1
ATOM 717 O O . LYS A 1 86 ? 2.431 4.161 8.601 1.00 95.81 86 LYS A O 1
ATOM 722 N N . VAL A 1 87 ? 1.372 3.374 6.773 1.00 95.81 87 VAL A N 1
ATOM 723 C CA . VAL A 1 87 ? 0.362 4.432 6.709 1.00 95.81 87 VAL A CA 1
ATOM 724 C C . VAL A 1 87 ? -1.010 3.851 7.008 1.00 95.81 87 VAL A C 1
ATOM 726 O O . VAL A 1 87 ? -1.457 2.919 6.338 1.00 95.81 87 VAL A O 1
ATOM 729 N N . SER A 1 88 ? -1.656 4.401 8.033 1.00 95.31 88 SER A N 1
ATOM 730 C CA . SER A 1 88 ? -3.022 4.047 8.421 1.00 95.31 88 SER A CA 1
ATOM 731 C C . SER A 1 88 ? -4.024 4.445 7.327 1.00 95.31 88 SER A C 1
ATOM 733 O O . SER A 1 88 ? -3.891 5.544 6.777 1.00 95.31 88 SER A O 1
ATOM 735 N N . PRO A 1 89 ? -5.041 3.613 7.020 1.00 93.94 89 PRO A N 1
ATOM 736 C CA . PRO A 1 89 ? -6.091 3.960 6.059 1.00 93.94 89 PRO A CA 1
ATOM 737 C C . PRO A 1 89 ? -6.874 5.214 6.478 1.00 93.94 89 PRO A C 1
ATOM 739 O O . PRO A 1 89 ? -7.324 5.968 5.619 1.00 93.94 89 PRO A O 1
ATOM 742 N N . PHE A 1 90 ? -6.953 5.501 7.781 1.00 93.56 90 PHE A N 1
ATOM 743 C CA . PHE A 1 90 ? -7.623 6.688 8.315 1.00 93.56 90 PHE A CA 1
ATOM 744 C C . PHE A 1 90 ? -6.937 8.008 7.937 1.00 93.56 90 PHE A C 1
ATOM 746 O O . PHE A 1 90 ? -7.528 9.068 8.082 1.00 93.56 90 PHE A O 1
ATOM 753 N N . LYS A 1 91 ? -5.701 7.982 7.414 1.00 91.38 91 LYS A N 1
ATOM 754 C CA . LYS A 1 91 ? -5.054 9.184 6.856 1.00 91.38 91 LYS A CA 1
ATOM 755 C C . LYS A 1 91 ? -5.649 9.624 5.515 1.00 91.38 91 LYS A C 1
ATOM 757 O O . LYS A 1 91 ? -5.407 10.754 5.100 1.00 91.38 91 LYS A O 1
ATOM 762 N N . PHE A 1 92 ? -6.378 8.736 4.842 1.00 88.44 92 PHE A N 1
ATOM 763 C CA . PHE A 1 92 ? -6.991 8.988 3.536 1.00 88.44 92 PHE A CA 1
ATOM 764 C C . PHE A 1 92 ? -8.505 9.163 3.622 1.00 88.44 92 PHE A C 1
ATOM 766 O O . PHE A 1 92 ? -9.113 9.657 2.673 1.00 88.44 92 PHE A O 1
ATOM 773 N N . ASP A 1 93 ? -9.107 8.753 4.738 1.00 76.81 93 ASP A N 1
ATOM 774 C CA . ASP A 1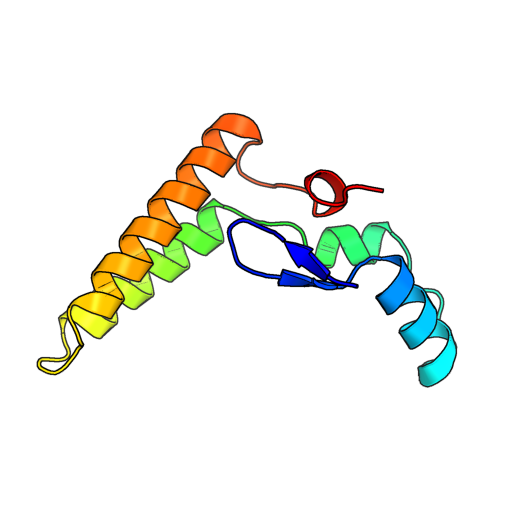 93 ? -10.533 8.917 4.972 1.00 76.81 93 ASP A CA 1
ATOM 775 C C . ASP A 1 93 ? -10.837 10.406 5.181 1.00 76.81 93 ASP A C 1
ATOM 777 O O . ASP A 1 93 ? -10.321 11.035 6.102 1.00 76.81 93 ASP A O 1
ATOM 781 N N . LYS A 1 94 ? -11.603 11.001 4.262 1.00 59.91 94 LYS A N 1
ATOM 782 C CA . LYS A 1 94 ? -11.899 12.446 4.231 1.00 59.91 94 LYS A CA 1
ATOM 783 C C . LYS A 1 94 ? -13.197 12.796 4.970 1.00 59.91 94 LYS A C 1
ATOM 785 O O . LYS A 1 94 ? -13.862 13.756 4.583 1.00 59.91 94 LYS A O 1
ATOM 790 N N . LYS A 1 95 ? -13.585 11.998 5.962 1.00 52.50 95 LYS A N 1
ATOM 791 C CA . LYS A 1 95 ? -14.758 12.287 6.791 1.00 52.50 95 LYS A CA 1
ATOM 792 C C . LYS A 1 95 ? -14.490 13.381 7.812 1.00 52.50 95 LYS A C 1
ATOM 794 O O . LYS A 1 95 ? -13.416 13.348 8.449 1.00 52.50 95 LYS A O 1
#

Sequence (95 aa):
QAIETPVGYIPTYEDLREIFARELGKEFKEDLYEKMFTIRVKGFLEKIERATKIYSTIPDTPREFFEIMDKQTQRLKALEAMHGQKVSPFKFDKK

Secondary structure (DSSP, 8-state):
-EEEETTEEEE-HHHHHHHHHHHH-----HHHHHHHH-EEHHHHHHHHHHHHHHHTTSTT--HHHHHHHHHHHHHHHHHHHHH-SEE-GGGT---

InterPro domains:
  IPR013035 Phosphoenolpyruvate carboxykinase, C-terminal [G3DSA:3.90.228.20] (1-80)
  IPR035077 Phosphoenolpyruvate carboxykinase, C-terminal P-loop domain [PF00821] (2-75)

pLDDT: mean 94.17, std 6.58, range [52.5, 98.12]

Radius of gyration: 16.4 Å; chains: 1; bounding box: 38×24×41 Å

Organism: NCBI:txid1365176